Protein AF-A0A1M5DYN6-F1 (afdb_monomer)

Radius of gyration: 28.78 Å; Cα contacts (8 Å, |Δi|>4): 41; chains: 1; bounding box: 66×49×61 Å

Solvent-accessible surface area (backbone atoms only — not comparable to full-atom values): 9450 Å² total; per-residue (Å²): 138,69,82,70,62,57,66,72,66,67,76,77,83,81,86,77,92,77,93,77,84,86,87,76,86,83,79,78,94,81,87,78,91,83,86,75,87,83,88,78,93,69,93,69,95,67,90,67,75,80,78,67,73,56,80,63,78,86,77,88,87,79,82,80,72,94,79,62,78,91,58,57,85,82,63,86,74,94,77,86,60,85,91,63,74,81,79,93,78,89,84,87,86,84,57,57,31,72,90,54,70,40,38,75,52,80,90,71,86,85,81,85,83,69,54,51,88,89,64,54,68,131

pLDDT: mean 76.12, std 21.04, range [38.09, 97.88]

Mean predicted aligned error: 18.13 Å

Foldseek 3Di:
DDPVVVVVPPPPPPDDDDDDDDPDDDDDDDDDDDDDDDDDPDDDPDPPPPPPLQADDDDDDDDPDDDFDPCLVVDDDLDDCPPADDDDDHDDDFDFDNVPSRHTDPPDRDGDWAAGPVGDGD

Secondary structure (DSSP, 8-state):
--THHHHHHHSS--------------------------------------------PPPP-----S---S-GGG---S---TT--S---------EETTTTTEE-TT---------TTS---

Sequence (122 aa):
MQRKDFLRKGLFAALGAGTITPLISACNKEDISANSSTTPNNSNTATGTPTSSDSCTISPMETAGPFPTKTPSSLVTNDIRSDRPGVPLTIRITINNSKNSCAALAGAIVDIWHCDKDGYYS

Structure (mmCIF, N/CA/C/O backbone):
data_AF-A0A1M5DYN6-F1
#
_entry.id   AF-A0A1M5DYN6-F1
#
loop_
_atom_site.group_PDB
_atom_site.id
_atom_site.type_symbol
_atom_site.label_atom_id
_atom_site.label_alt_id
_atom_site.label_comp_id
_atom_site.label_asym_id
_atom_site.label_entity_id
_atom_site.label_seq_id
_atom_site.pdbx_PDB_ins_code
_atom_site.Cartn_x
_atom_site.Cartn_y
_atom_site.Cartn_z
_atom_site.occupancy
_atom_site.B_iso_or_equiv
_atom_site.auth_seq_id
_atom_site.auth_comp_id
_atom_site.auth_asym_id
_atom_site.auth_atom_id
_atom_site.pdbx_PDB_model_num
ATOM 1 N N . MET A 1 1 ? 23.049 24.490 -6.352 1.00 51.69 1 MET A N 1
ATOM 2 C CA . MET A 1 1 ? 24.302 23.826 -5.924 1.00 51.69 1 MET A CA 1
ATOM 3 C C . MET A 1 1 ? 24.251 22.379 -6.385 1.00 51.69 1 MET A C 1
ATOM 5 O O . MET A 1 1 ? 23.255 21.714 -6.122 1.00 51.69 1 MET A O 1
ATOM 9 N N . GLN A 1 2 ? 25.231 21.923 -7.168 1.00 54.22 2 GLN A N 1
ATOM 10 C CA . GLN A 1 2 ? 25.174 20.609 -7.811 1.00 54.22 2 GLN A CA 1
ATOM 11 C C . GLN A 1 2 ? 25.725 19.518 -6.882 1.00 54.22 2 GLN A C 1
ATOM 13 O O . GLN A 1 2 ? 26.831 19.630 -6.364 1.00 54.22 2 GLN A O 1
ATOM 18 N N . ARG A 1 3 ? 24.957 18.432 -6.705 1.00 63.94 3 ARG A N 1
ATOM 19 C CA . ARG A 1 3 ? 25.256 17.269 -5.833 1.00 63.94 3 ARG A CA 1
ATOM 20 C C . ARG A 1 3 ? 26.625 16.606 -6.080 1.00 63.94 3 ARG A C 1
ATOM 22 O O . ARG A 1 3 ? 27.078 15.809 -5.268 1.00 63.94 3 ARG A O 1
ATOM 29 N N . LYS A 1 4 ? 27.280 16.929 -7.196 1.00 60.50 4 LYS A N 1
ATOM 30 C CA . LYS A 1 4 ? 28.528 16.312 -7.657 1.00 60.50 4 LYS A CA 1
ATOM 31 C C . LYS A 1 4 ? 29.774 16.854 -6.943 1.00 60.50 4 LYS A C 1
ATOM 33 O O . LYS A 1 4 ? 30.778 16.149 -6.878 1.00 60.50 4 LYS A O 1
ATOM 38 N N . ASP A 1 5 ? 29.698 18.045 -6.348 1.00 56.09 5 ASP A N 1
ATOM 39 C CA . ASP A 1 5 ? 30.856 18.670 -5.689 1.00 56.09 5 ASP A CA 1
ATOM 40 C C . ASP A 1 5 ? 31.065 18.204 -4.241 1.00 56.09 5 ASP A C 1
ATOM 42 O O . ASP A 1 5 ? 32.175 18.288 -3.717 1.00 56.09 5 ASP A O 1
ATOM 46 N N . PHE A 1 6 ? 30.023 17.661 -3.603 1.00 61.09 6 PHE A N 1
ATOM 47 C CA . PHE A 1 6 ? 30.083 17.160 -2.226 1.00 61.09 6 PHE A CA 1
ATOM 48 C C . PHE A 1 6 ? 30.854 15.834 -2.129 1.00 61.09 6 PHE A C 1
ATOM 50 O O . PHE A 1 6 ? 31.714 15.667 -1.267 1.00 61.09 6 PHE A O 1
ATOM 57 N N . LEU A 1 7 ? 30.627 14.919 -3.077 1.00 62.56 7 LEU A N 1
ATOM 58 C CA . LEU A 1 7 ? 31.275 13.601 -3.086 1.00 62.56 7 LEU A CA 1
ATOM 59 C C . LEU A 1 7 ? 32.772 13.670 -3.423 1.00 62.56 7 LEU A C 1
ATOM 61 O O . LEU A 1 7 ? 33.546 12.846 -2.947 1.00 62.56 7 LEU A O 1
ATOM 65 N N . ARG A 1 8 ? 33.206 14.675 -4.195 1.00 57.34 8 ARG A N 1
ATOM 66 C CA . ARG A 1 8 ? 34.627 14.855 -4.540 1.00 57.34 8 ARG A CA 1
ATOM 67 C C . ARG A 1 8 ? 35.473 15.383 -3.383 1.00 57.34 8 ARG A C 1
ATOM 69 O O . ARG A 1 8 ? 36.669 15.120 -3.352 1.00 57.34 8 ARG A O 1
ATOM 76 N N . LYS A 1 9 ? 34.871 16.120 -2.447 1.00 56.38 9 LYS A N 1
ATOM 77 C CA . LYS A 1 9 ? 35.594 16.759 -1.336 1.00 56.38 9 LYS A CA 1
ATOM 78 C C . LYS A 1 9 ? 35.561 15.952 -0.033 1.00 56.38 9 LYS A C 1
ATOM 80 O O . LYS A 1 9 ? 36.371 16.223 0.842 1.00 56.38 9 LYS A O 1
ATOM 85 N N . GLY A 1 10 ? 34.674 14.959 0.091 1.00 55.16 10 GLY A N 1
ATOM 86 C CA . GLY A 1 10 ? 34.533 14.154 1.311 1.00 55.16 10 GLY A CA 1
ATOM 87 C C . GLY A 1 10 ? 35.514 12.984 1.462 1.00 55.16 10 GLY A C 1
ATOM 88 O O . GLY A 1 10 ? 35.704 12.509 2.574 1.00 55.16 10 GLY A O 1
ATOM 89 N N . LEU A 1 11 ? 36.150 12.514 0.379 1.00 56.47 11 LEU A N 1
ATOM 90 C CA . LEU A 1 11 ? 36.891 11.240 0.394 1.00 56.47 11 LEU A CA 1
ATOM 91 C C . LEU A 1 11 ? 38.418 11.368 0.591 1.00 56.47 11 LEU A C 1
ATOM 93 O O . LEU A 1 11 ? 39.090 10.359 0.755 1.00 56.47 11 LEU A O 1
ATOM 97 N N . PHE A 1 12 ? 38.985 12.580 0.623 1.00 55.31 12 PHE A N 1
ATOM 98 C CA . PHE A 1 12 ? 40.448 12.778 0.677 1.00 55.31 12 PHE A CA 1
ATOM 99 C C . PHE A 1 12 ? 40.990 13.322 2.013 1.00 55.31 12 PHE A C 1
ATOM 101 O O . PHE A 1 12 ? 42.140 13.744 2.079 1.00 55.31 12 PHE A O 1
ATOM 108 N N . ALA A 1 13 ? 40.205 13.291 3.093 1.00 54.62 13 ALA A N 1
ATOM 109 C CA . ALA A 1 13 ? 40.592 13.834 4.403 1.00 54.62 13 ALA A CA 1
ATOM 110 C C . ALA A 1 13 ? 40.924 12.756 5.459 1.00 54.62 13 ALA A C 1
ATOM 112 O O . ALA A 1 13 ? 40.554 12.899 6.620 1.00 54.62 13 ALA A O 1
ATOM 113 N N . ALA A 1 14 ? 41.604 11.668 5.081 1.00 54.66 14 ALA A N 1
ATOM 114 C CA . ALA A 1 14 ? 42.029 10.631 6.030 1.00 54.66 14 ALA A CA 1
ATOM 115 C C . ALA A 1 14 ? 43.403 10.034 5.675 1.00 54.66 14 ALA A C 1
ATOM 117 O O . ALA A 1 14 ? 43.546 8.835 5.463 1.00 54.66 14 ALA A O 1
ATOM 118 N N . LEU A 1 15 ? 44.431 10.884 5.609 1.00 57.91 15 LEU A N 1
ATOM 119 C CA . LEU A 1 15 ? 45.834 10.471 5.704 1.00 57.91 15 LEU A CA 1
ATOM 120 C C . LEU A 1 15 ? 46.533 11.388 6.714 1.00 57.91 15 LEU A C 1
ATOM 122 O O . LEU A 1 15 ? 47.144 12.390 6.359 1.00 57.91 15 LEU A O 1
ATOM 126 N N . GLY A 1 16 ? 46.383 11.051 7.994 1.00 50.50 16 GLY A N 1
ATOM 127 C CA . GLY A 1 16 ? 47.088 11.660 9.118 1.00 50.50 16 GLY A CA 1
ATOM 128 C C . GLY A 1 16 ? 47.381 10.576 10.151 1.00 50.50 16 GLY A C 1
ATOM 129 O O . GLY A 1 16 ? 46.465 9.917 10.631 1.00 50.50 16 GLY A O 1
ATOM 130 N N . ALA A 1 17 ? 48.666 10.340 10.405 1.00 51.66 17 ALA A N 1
ATOM 131 C CA . ALA A 1 17 ? 49.196 9.260 11.227 1.00 51.66 17 ALA A CA 1
ATOM 132 C C . ALA A 1 17 ? 48.736 9.324 12.697 1.00 51.66 17 ALA A C 1
ATOM 134 O O . ALA A 1 17 ? 48.757 10.384 13.316 1.00 51.66 17 ALA A O 1
ATOM 135 N N . GLY A 1 18 ? 48.403 8.165 13.267 1.00 49.94 18 GLY A N 1
ATOM 136 C CA . GLY A 1 18 ? 48.133 7.992 14.694 1.00 49.94 18 GLY A CA 1
ATOM 137 C C . GLY A 1 18 ? 47.811 6.534 15.012 1.00 49.94 18 GLY A C 1
ATOM 138 O O . GLY A 1 18 ? 46.708 6.063 14.763 1.00 49.94 18 GLY A O 1
ATOM 139 N N . THR A 1 19 ? 48.797 5.797 15.512 1.00 55.50 19 THR A N 1
ATOM 140 C CA . THR A 1 19 ? 48.689 4.393 15.926 1.00 55.50 19 THR A CA 1
ATOM 141 C C . THR A 1 19 ? 47.760 4.247 17.132 1.00 55.50 19 THR A C 1
ATOM 143 O O . THR A 1 19 ? 48.075 4.765 18.202 1.00 55.50 19 THR A O 1
ATOM 146 N N . ILE A 1 20 ? 46.661 3.501 16.996 1.00 56.00 20 ILE A N 1
ATOM 147 C CA . ILE A 1 20 ? 45.843 3.057 18.134 1.00 56.00 20 ILE A CA 1
ATOM 148 C C . ILE A 1 20 ? 45.751 1.528 18.082 1.00 56.00 20 ILE A C 1
ATOM 150 O O . ILE A 1 20 ? 45.078 0.949 17.234 1.00 56.00 20 ILE A O 1
ATOM 154 N N . THR A 1 21 ? 46.483 0.877 18.982 1.00 53.50 21 THR A N 1
ATOM 155 C CA . THR A 1 21 ? 46.387 -0.552 19.313 1.00 53.50 21 THR A CA 1
ATOM 156 C C . THR A 1 21 ? 45.014 -0.899 19.889 1.00 53.50 21 THR A C 1
ATOM 158 O O . THR A 1 21 ? 44.623 -0.266 20.872 1.00 53.50 21 THR A O 1
ATOM 161 N N . PRO A 1 22 ? 44.336 -1.966 19.432 1.00 54.28 22 PRO A N 1
ATOM 162 C CA . PRO A 1 22 ? 43.307 -2.610 20.229 1.00 54.28 22 PRO A CA 1
ATOM 163 C C . PRO A 1 22 ? 43.894 -3.852 20.917 1.00 54.28 22 PRO A C 1
ATOM 165 O O . PRO A 1 22 ? 44.001 -4.922 20.326 1.00 54.28 22 PRO A O 1
ATOM 168 N N . LEU A 1 23 ? 44.272 -3.707 22.188 1.00 62.28 23 LEU A N 1
ATOM 169 C CA . LEU A 1 23 ? 44.353 -4.822 23.134 1.00 62.28 23 LEU A CA 1
ATOM 170 C C . LEU A 1 23 ? 43.061 -4.799 23.946 1.00 62.28 23 LEU A C 1
ATOM 172 O O . LEU A 1 23 ? 42.966 -4.071 24.930 1.00 62.28 23 LEU A O 1
ATOM 176 N N . ILE A 1 24 ? 42.057 -5.569 23.525 1.00 61.25 24 ILE A N 1
ATOM 177 C CA . ILE A 1 24 ? 40.924 -5.897 24.393 1.00 61.25 24 ILE A CA 1
ATOM 178 C C . ILE A 1 24 ? 40.637 -7.388 24.244 1.00 61.25 24 ILE A C 1
ATOM 180 O O . ILE A 1 24 ? 40.081 -7.860 23.256 1.00 61.25 24 ILE A O 1
ATOM 184 N N . SER A 1 25 ? 41.105 -8.115 25.253 1.00 56.56 25 SER A N 1
ATOM 185 C CA . SER A 1 25 ? 40.799 -9.505 25.551 1.00 56.56 25 SER A CA 1
ATOM 186 C C . SER A 1 25 ? 39.328 -9.615 25.956 1.00 56.56 25 SER A C 1
ATOM 188 O O . SER A 1 25 ? 38.934 -9.053 26.977 1.00 56.56 25 SER A O 1
ATOM 190 N N . ALA A 1 26 ? 38.514 -10.328 25.179 1.00 51.75 26 ALA A N 1
ATOM 191 C CA . ALA A 1 26 ? 37.150 -10.670 25.570 1.00 51.75 26 ALA A CA 1
ATOM 192 C C . ALA A 1 26 ? 37.174 -11.957 26.410 1.00 51.75 26 ALA A C 1
ATOM 194 O O . ALA A 1 26 ? 37.347 -13.056 25.883 1.00 51.75 26 ALA A O 1
ATOM 195 N N . CYS A 1 27 ? 37.031 -11.804 27.727 1.00 51.16 27 CYS A N 1
ATOM 196 C CA . CYS A 1 27 ? 36.794 -12.907 28.650 1.00 51.16 27 CYS A CA 1
ATOM 197 C C . CYS A 1 27 ? 35.361 -13.441 28.512 1.00 51.16 27 CYS A C 1
ATOM 199 O O . CYS A 1 27 ? 34.400 -12.681 28.562 1.00 51.16 27 CYS A O 1
ATOM 201 N N . ASN A 1 28 ? 35.299 -14.762 28.347 1.00 49.06 28 ASN A N 1
ATOM 202 C CA . ASN A 1 28 ? 34.400 -15.764 28.926 1.00 49.06 28 ASN A CA 1
ATOM 203 C C . ASN A 1 28 ? 32.909 -15.451 29.128 1.00 49.06 28 ASN A C 1
ATOM 205 O O . ASN A 1 28 ? 32.492 -14.538 29.830 1.00 49.06 28 ASN A O 1
ATOM 209 N N . LYS A 1 29 ? 32.114 -16.365 28.566 1.00 47.72 29 LYS A N 1
ATOM 210 C CA . LYS A 1 29 ? 30.691 -16.561 28.807 1.00 47.72 29 LYS A CA 1
ATOM 211 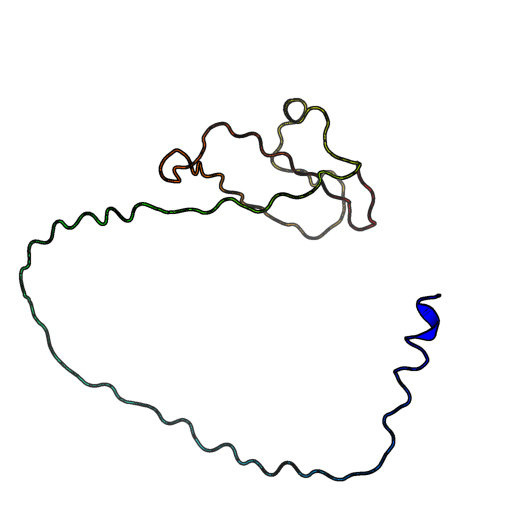C C . LYS A 1 29 ? 30.492 -17.224 30.168 1.00 47.72 29 LYS A C 1
ATOM 213 O O . LYS A 1 29 ? 30.713 -18.425 30.287 1.00 47.72 29 LYS A O 1
ATOM 218 N N . GLU A 1 30 ? 29.967 -16.478 31.124 1.00 47.97 30 GLU A N 1
ATOM 219 C CA . GLU A 1 30 ? 29.285 -17.016 32.297 1.00 47.97 30 GLU A CA 1
ATOM 220 C C . GLU A 1 30 ? 27.977 -16.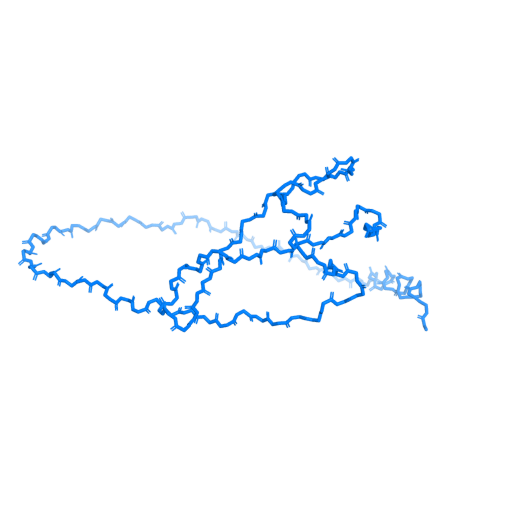248 32.465 1.00 47.97 30 GLU A C 1
ATOM 222 O O . GLU A 1 30 ? 27.957 -15.033 32.324 1.00 47.97 30 GLU A O 1
ATOM 227 N N . ASP A 1 31 ? 26.886 -17.003 32.588 1.00 40.03 31 ASP A N 1
ATOM 228 C CA . ASP A 1 31 ? 25.735 -16.759 33.463 1.00 40.03 31 ASP A CA 1
ATOM 229 C C . ASP A 1 31 ? 24.601 -17.704 33.024 1.00 40.03 31 ASP A C 1
ATOM 231 O O . ASP A 1 31 ? 24.379 -17.899 31.829 1.00 40.03 31 ASP A O 1
ATOM 235 N N . ILE A 1 32 ? 23.800 -18.352 33.864 1.00 46.56 32 ILE A N 1
ATOM 236 C CA . ILE A 1 32 ? 23.748 -18.597 35.308 1.00 46.56 32 ILE A CA 1
ATOM 237 C C . ILE A 1 32 ? 22.786 -19.798 35.407 1.00 46.56 32 ILE A C 1
ATOM 239 O O . ILE A 1 32 ? 21.762 -19.845 34.720 1.00 46.56 32 ILE A O 1
ATOM 243 N N . SER A 1 33 ? 23.107 -20.788 36.240 1.00 48.25 33 SER A N 1
ATOM 244 C CA . SER A 1 33 ? 22.164 -21.847 36.610 1.00 48.25 33 SER A CA 1
ATOM 245 C C . SER A 1 33 ? 21.092 -21.253 37.522 1.00 48.25 33 SER A C 1
ATOM 247 O O . SER A 1 33 ? 21.370 -20.928 38.675 1.00 48.25 33 SER A O 1
ATOM 249 N N . ALA A 1 34 ? 19.870 -21.108 37.016 1.00 43.38 34 ALA A N 1
ATOM 250 C CA . ALA A 1 34 ? 18.702 -20.837 37.842 1.00 43.38 34 ALA A CA 1
ATOM 251 C C . ALA A 1 34 ? 18.006 -22.165 38.168 1.00 43.38 34 ALA A C 1
ATOM 253 O O . ALA A 1 34 ? 17.072 -22.587 37.489 1.00 43.38 34 ALA A O 1
ATOM 254 N N . ASN A 1 35 ? 18.470 -22.824 39.230 1.00 52.72 35 ASN A N 1
ATOM 255 C CA . ASN A 1 35 ? 17.618 -23.716 40.004 1.00 52.72 35 ASN A CA 1
ATOM 256 C C . ASN A 1 35 ? 16.856 -22.862 41.020 1.00 52.72 35 ASN A C 1
ATOM 258 O O . ASN A 1 35 ? 17.455 -22.363 41.970 1.00 52.72 35 ASN A O 1
ATOM 262 N N . SER A 1 36 ? 15.546 -22.715 40.840 1.00 42.50 36 SER A N 1
ATOM 263 C CA . SER A 1 36 ? 14.658 -22.462 41.969 1.00 42.50 36 SER A CA 1
ATOM 264 C C . SER A 1 36 ? 13.265 -23.003 41.679 1.00 42.50 36 SER A C 1
ATOM 266 O O . SER A 1 36 ? 12.498 -22.477 40.875 1.00 42.50 36 SER A O 1
ATOM 268 N N . SER A 1 37 ? 13.011 -24.123 42.345 1.00 49.00 37 SER A N 1
ATOM 269 C CA . SER A 1 37 ? 11.736 -24.599 42.865 1.00 49.00 37 SER A CA 1
ATOM 270 C C . SER A 1 37 ? 10.643 -23.537 43.001 1.00 49.00 37 SER A C 1
ATOM 272 O O . SER A 1 37 ? 10.881 -22.454 43.532 1.00 49.00 37 SER A O 1
ATOM 274 N N . THR A 1 38 ? 9.402 -23.926 42.712 1.00 38.09 38 THR A N 1
ATOM 275 C CA . THR A 1 38 ? 8.343 -24.174 43.717 1.00 38.09 38 THR A CA 1
ATOM 276 C C . THR A 1 38 ? 6.994 -24.016 43.026 1.00 38.09 38 THR A C 1
ATOM 278 O O . THR A 1 38 ? 6.677 -22.966 42.482 1.00 38.09 38 THR A O 1
ATOM 281 N N . THR A 1 39 ? 6.190 -25.071 43.062 1.00 47.88 39 THR A N 1
ATOM 282 C CA . THR A 1 39 ? 4.749 -25.053 42.801 1.00 47.88 39 THR A CA 1
ATOM 283 C C . THR A 1 39 ? 4.008 -24.250 43.871 1.00 47.88 39 THR A C 1
ATOM 285 O O . THR A 1 39 ? 4.075 -24.634 45.041 1.00 47.88 39 THR A O 1
ATOM 288 N N . PRO A 1 40 ? 3.171 -23.268 43.500 1.00 46.84 40 PRO A N 1
ATOM 289 C CA . PRO A 1 40 ? 2.007 -22.909 44.282 1.00 46.84 40 PRO A CA 1
ATOM 290 C C . PRO A 1 40 ? 0.766 -23.276 43.464 1.00 46.84 40 PRO A C 1
ATOM 292 O O . PRO A 1 40 ? 0.354 -22.548 42.563 1.00 46.84 40 PRO A O 1
ATOM 295 N N . ASN A 1 41 ? 0.158 -24.423 43.775 1.00 53.75 41 ASN A N 1
ATO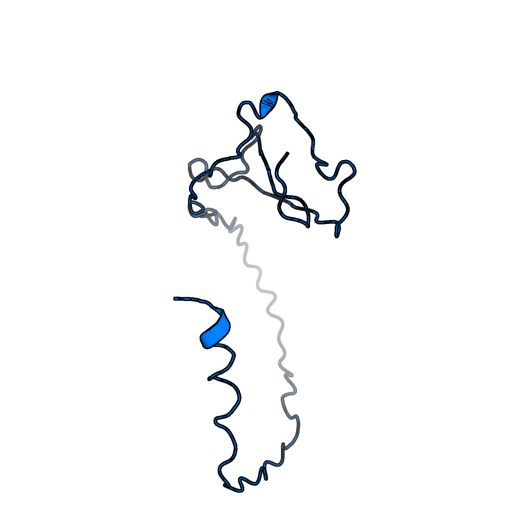M 296 C CA . ASN A 1 41 ? -1.230 -24.658 43.396 1.00 53.75 41 ASN A CA 1
ATOM 297 C C . ASN A 1 41 ? -2.096 -23.803 44.326 1.00 53.75 41 ASN A C 1
ATOM 299 O O . ASN A 1 41 ? -2.500 -24.260 45.393 1.00 53.75 41 ASN A O 1
ATOM 303 N N . ASN A 1 42 ? -2.300 -22.541 43.956 1.00 54.62 42 ASN A N 1
ATOM 304 C CA . ASN A 1 42 ? -3.258 -21.673 44.618 1.00 54.62 42 ASN A CA 1
ATOM 305 C C . ASN A 1 42 ? -4.440 -21.482 43.671 1.00 5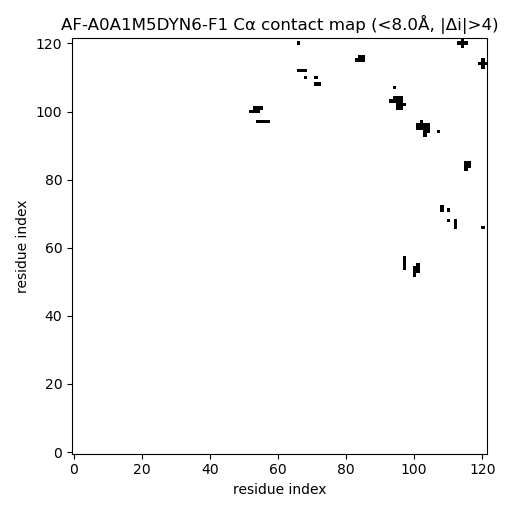4.62 42 ASN A C 1
ATOM 307 O O . ASN A 1 42 ? -4.367 -20.720 42.706 1.00 54.62 42 ASN A O 1
ATOM 311 N N . SER A 1 43 ? -5.519 -22.211 43.952 1.00 61.38 43 SER A N 1
ATOM 312 C CA . SER A 1 43 ? -6.840 -21.968 43.387 1.00 61.38 43 SER A CA 1
ATOM 313 C C . SER A 1 43 ? -7.248 -20.533 43.691 1.00 61.38 43 SER A C 1
ATOM 315 O O . SER A 1 43 ? -7.682 -20.225 44.798 1.00 61.38 43 SER A O 1
ATOM 317 N N . ASN A 1 44 ? -7.118 -19.663 42.696 1.00 49.78 44 ASN A N 1
ATOM 318 C CA . ASN A 1 44 ? -7.740 -18.355 42.698 1.00 49.78 44 ASN A CA 1
ATOM 319 C C . ASN A 1 44 ? -8.617 -18.270 41.453 1.00 49.78 44 ASN A C 1
ATOM 321 O O . ASN A 1 44 ? -8.138 -18.143 40.327 1.00 49.78 44 ASN A O 1
ATOM 325 N N . THR A 1 45 ? -9.920 -18.386 41.679 1.00 53.56 45 THR A N 1
ATOM 326 C CA . THR A 1 45 ? -10.970 -18.098 40.711 1.00 53.56 45 THR A CA 1
ATOM 327 C C . THR A 1 45 ? -10.886 -16.618 40.352 1.00 53.56 45 THR A C 1
ATOM 329 O O . THR A 1 45 ? -11.501 -15.770 40.990 1.00 53.56 45 THR A O 1
ATOM 332 N N . ALA A 1 46 ? -10.081 -16.299 39.346 1.00 48.88 46 ALA A N 1
ATOM 333 C CA . ALA A 1 46 ? -10.049 -14.996 38.714 1.00 48.88 46 ALA A CA 1
ATOM 334 C C . ALA A 1 46 ? -10.614 -15.156 37.305 1.00 48.88 46 ALA A C 1
ATOM 336 O O . ALA A 1 46 ? -9.878 -15.269 36.328 1.00 48.88 46 ALA A O 1
ATOM 337 N N . THR A 1 47 ? -11.943 -15.114 37.188 1.00 50.69 47 THR A N 1
ATOM 338 C CA . THR A 1 47 ? -12.592 -14.676 35.945 1.00 50.69 47 THR A CA 1
ATOM 339 C C . THR A 1 47 ? -12.370 -13.168 35.821 1.00 50.69 47 THR A C 1
ATOM 341 O O . THR A 1 47 ? -13.291 -12.363 35.901 1.00 50.69 47 THR A O 1
ATOM 344 N N . GLY A 1 48 ? -11.105 -12.769 35.714 1.00 46.28 48 GLY A N 1
ATOM 345 C CA . GLY A 1 48 ? -10.732 -11.473 35.194 1.00 46.28 48 GLY A CA 1
ATOM 346 C C . GLY A 1 48 ? -10.743 -11.629 33.691 1.00 46.28 48 GLY A C 1
ATOM 347 O O . GLY A 1 48 ? -9.731 -12.008 33.112 1.00 46.28 48 GLY A O 1
ATOM 348 N N . THR A 1 49 ? -11.889 -11.387 33.056 1.00 53.41 49 THR A N 1
ATOM 349 C CA . THR A 1 49 ? -11.872 -11.020 31.642 1.00 53.41 49 THR A CA 1
ATOM 350 C C . THR A 1 49 ? -10.932 -9.823 31.561 1.00 53.41 49 THR A C 1
ATOM 352 O O . THR A 1 49 ? -11.237 -8.804 32.190 1.00 53.41 49 THR A O 1
ATOM 355 N N . PRO A 1 50 ? -9.784 -9.901 30.868 1.00 48.25 50 PRO A N 1
ATOM 356 C CA . PRO A 1 50 ? -9.025 -8.705 30.606 1.00 48.25 50 PRO A CA 1
ATOM 357 C C . PRO A 1 50 ? -9.876 -7.933 29.606 1.00 48.25 50 PRO A C 1
ATOM 359 O O . PRO A 1 50 ? -9.764 -8.112 28.398 1.00 48.25 50 PRO A O 1
ATOM 362 N N . THR A 1 51 ? -10.763 -7.069 30.092 1.00 50.78 51 THR A N 1
ATOM 363 C CA . THR A 1 51 ? -11.190 -5.913 29.313 1.00 50.78 51 THR A CA 1
ATOM 364 C C . THR A 1 51 ? -10.003 -4.962 29.288 1.00 50.78 51 THR A C 1
ATOM 366 O O . THR A 1 51 ? -10.038 -3.878 29.866 1.00 50.78 51 THR A O 1
ATOM 369 N N . SER A 1 52 ? -8.915 -5.397 28.650 1.00 54.97 52 SER A N 1
ATOM 370 C CA . SER A 1 52 ? -8.026 -4.466 27.992 1.00 54.97 52 SER A CA 1
ATOM 371 C C . SER A 1 52 ? -8.928 -3.786 26.981 1.00 54.97 52 SER A C 1
ATOM 373 O O . SER A 1 52 ? -9.325 -4.386 25.987 1.00 54.97 52 SER A O 1
ATOM 375 N N . SER A 1 53 ? -9.383 -2.579 27.301 1.00 60.25 53 SER A N 1
ATOM 376 C CA . SER A 1 53 ? -9.912 -1.696 26.278 1.00 60.25 53 SER A CA 1
ATOM 377 C C . SER A 1 53 ? -8.777 -1.542 25.276 1.00 60.25 53 SER A C 1
ATOM 379 O O . SER A 1 53 ? -7.805 -0.839 25.571 1.00 60.25 53 SER A O 1
ATOM 381 N N . ASP A 1 54 ? -8.845 -2.276 24.165 1.00 65.06 54 ASP A N 1
ATOM 382 C CA . ASP A 1 54 ? -7.875 -2.156 23.089 1.00 65.06 54 ASP A CA 1
ATOM 383 C C . ASP A 1 54 ? -7.883 -0.689 22.674 1.00 65.06 54 ASP A C 1
ATOM 385 O O . ASP A 1 54 ? -8.862 -0.167 22.138 1.00 65.06 54 ASP A O 1
ATOM 389 N N . SER A 1 55 ? -6.814 0.010 23.040 1.00 79.25 55 SER A N 1
ATOM 390 C CA . SER A 1 55 ? -6.632 1.411 22.713 1.00 79.25 55 SER A CA 1
ATOM 391 C C . SER A 1 55 ? -5.718 1.471 21.499 1.00 79.25 55 SER A C 1
ATOM 393 O O . SER A 1 55 ? -4.625 0.910 21.481 1.00 79.25 55 SER A O 1
ATOM 395 N N . CYS A 1 56 ? -6.204 2.105 20.442 1.00 89.94 56 CYS A N 1
ATOM 396 C CA . CYS A 1 56 ? -5.491 2.333 19.198 1.00 89.94 56 CYS A CA 1
ATOM 397 C C . CYS A 1 56 ? -5.382 3.835 18.982 1.00 89.94 56 CYS A C 1
ATOM 399 O O . CYS A 1 56 ? -6.270 4.611 19.344 1.00 89.94 56 CYS A O 1
ATOM 401 N N . THR A 1 57 ? -4.274 4.249 18.389 1.00 92.88 57 THR A N 1
ATOM 402 C CA . THR A 1 57 ? -4.027 5.640 18.029 1.00 92.88 57 THR A CA 1
ATOM 403 C C . THR A 1 57 ? -4.365 5.872 16.563 1.00 92.88 57 THR A C 1
ATOM 405 O O . THR A 1 57 ? -4.437 4.944 15.757 1.00 92.88 57 THR A O 1
ATOM 408 N N . ILE A 1 58 ? -4.610 7.133 16.215 1.00 95.31 58 ILE A N 1
ATOM 409 C CA . ILE A 1 58 ? -4.853 7.526 14.828 1.00 95.31 58 ILE A CA 1
ATOM 410 C C . ILE A 1 58 ? -3.537 7.428 14.053 1.00 95.31 58 ILE A C 1
ATOM 412 O O . ILE A 1 58 ? -2.528 7.994 14.474 1.00 95.31 58 ILE A O 1
ATOM 416 N N . SER A 1 59 ? -3.550 6.714 12.926 1.00 95.62 59 SER A N 1
ATOM 417 C CA . SER A 1 59 ? -2.416 6.670 12.002 1.00 95.62 59 SER A CA 1
ATOM 418 C C . SER A 1 59 ? -2.122 8.068 11.441 1.00 95.62 59 SER A C 1
ATOM 420 O O . SER A 1 59 ? -3.059 8.840 11.221 1.00 95.62 59 SER A O 1
ATOM 422 N N . PRO A 1 60 ? -0.847 8.412 11.195 1.00 96.56 60 PRO A N 1
ATOM 423 C CA . PRO A 1 60 ? -0.502 9.690 10.583 1.00 96.56 60 PRO A CA 1
ATOM 424 C C . PRO A 1 60 ? -1.157 9.831 9.205 1.00 96.56 60 PRO A C 1
ATOM 426 O O . PRO A 1 60 ? -1.448 8.843 8.529 1.00 96.56 60 PRO A O 1
ATOM 429 N N . MET A 1 61 ? -1.385 11.077 8.796 1.00 96.44 61 MET A N 1
ATOM 430 C CA . MET A 1 61 ? -1.920 11.409 7.479 1.00 96.44 61 MET A CA 1
ATOM 431 C C . MET A 1 61 ? -0.813 11.964 6.590 1.00 96.44 61 MET A C 1
ATOM 433 O O . MET A 1 61 ? 0.046 12.704 7.059 1.00 96.44 61 MET A O 1
ATOM 437 N N . GLU A 1 62 ? -0.894 11.654 5.302 1.00 94.94 62 GLU A N 1
ATOM 438 C CA . GLU A 1 62 ? 0.028 12.129 4.271 1.00 94.94 62 GLU A CA 1
ATOM 439 C C . GLU A 1 62 ? -0.740 12.840 3.152 1.00 94.94 62 GLU A C 1
ATOM 441 O O . GLU A 1 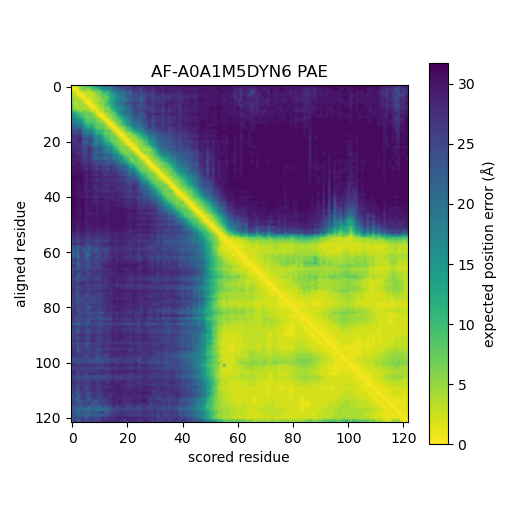62 ? -1.950 12.658 2.977 1.00 94.94 62 GLU A O 1
ATOM 446 N N . THR A 1 63 ? -0.039 13.655 2.364 1.00 94.75 63 THR A N 1
ATOM 447 C CA . THR A 1 63 ? -0.619 14.258 1.156 1.00 94.75 63 THR A CA 1
ATOM 448 C C . THR A 1 63 ? -0.716 13.222 0.034 1.00 94.75 63 THR A C 1
ATOM 450 O O . THR A 1 63 ? 0.268 12.550 -0.254 1.00 94.75 63 THR A O 1
ATOM 453 N N . ALA A 1 64 ? -1.854 13.145 -0.663 1.00 89.88 64 ALA A N 1
ATOM 454 C CA . ALA A 1 64 ? -2.098 12.135 -1.706 1.00 89.88 64 ALA A CA 1
ATOM 455 C C . ALA A 1 64 ? -1.128 12.187 -2.910 1.00 89.88 64 ALA A C 1
ATOM 457 O O . ALA A 1 64 ? -0.953 11.196 -3.615 1.00 89.88 64 ALA A O 1
ATOM 458 N N . GLY A 1 65 ? -0.502 13.336 -3.169 1.00 92.31 65 GLY A N 1
ATOM 459 C CA . GLY A 1 65 ? 0.370 13.519 -4.328 1.00 92.31 65 GLY A CA 1
ATOM 460 C C . GLY A 1 65 ? -0.386 13.599 -5.668 1.00 92.31 65 GLY A C 1
ATOM 461 O O . GLY A 1 65 ? -1.614 13.712 -5.696 1.00 92.31 65 GLY A O 1
ATOM 462 N N . PRO A 1 66 ? 0.342 13.613 -6.799 1.00 93.94 66 PRO A N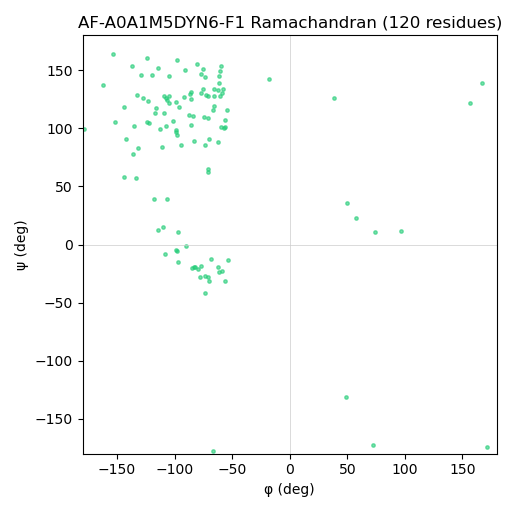 1
ATOM 463 C CA . PRO A 1 66 ? -0.233 13.925 -8.111 1.00 93.94 66 PRO A CA 1
ATOM 464 C C . PRO A 1 66 ? -0.931 12.750 -8.819 1.00 93.94 66 PRO A C 1
ATOM 466 O O . PRO A 1 66 ? -1.756 13.002 -9.697 1.00 93.94 66 PRO A O 1
ATOM 469 N N . PHE A 1 67 ? -0.649 11.495 -8.441 1.00 93.75 67 PHE A N 1
ATOM 470 C CA . PHE A 1 67 ? -1.096 10.293 -9.170 1.00 93.75 67 PHE A CA 1
ATOM 471 C C . PHE A 1 67 ? -2.033 9.331 -8.398 1.00 93.75 67 PHE A C 1
ATOM 473 O O . PHE A 1 67 ? -1.868 8.122 -8.533 1.00 93.75 67 PHE A O 1
ATOM 480 N N . PRO A 1 68 ? -3.007 9.793 -7.586 1.00 90.81 68 PRO A N 1
ATOM 481 C CA . PRO A 1 68 ? -3.967 8.883 -6.966 1.00 90.81 68 PRO A CA 1
ATOM 482 C C . PRO A 1 68 ? -5.017 8.401 -7.978 1.00 90.81 68 PRO A C 1
ATOM 484 O O . PRO A 1 68 ? -5.425 9.162 -8.870 1.00 90.81 68 PRO A O 1
ATOM 487 N N . THR A 1 69 ? -5.545 7.193 -7.773 1.00 89.75 69 THR A N 1
ATOM 488 C CA . THR A 1 69 ? -6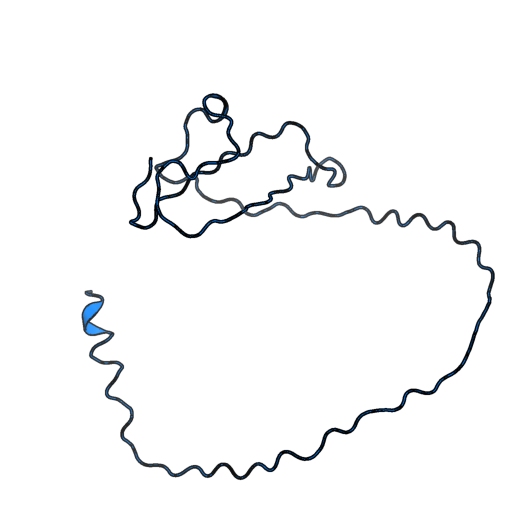.738 6.712 -8.481 1.00 89.75 69 THR A CA 1
ATOM 489 C C . THR A 1 69 ? -7.918 7.639 -8.174 1.00 89.75 69 THR A C 1
ATOM 491 O O . THR A 1 69 ? -8.231 7.921 -7.019 1.00 89.75 69 THR A O 1
ATOM 494 N N . LYS A 1 70 ? -8.601 8.150 -9.206 1.00 90.31 70 LYS A N 1
ATOM 495 C CA . LYS A 1 70 ? -9.730 9.086 -9.014 1.00 90.31 70 LYS A CA 1
ATOM 496 C C . LYS A 1 70 ? -11.024 8.387 -8.598 1.00 90.31 70 LYS A C 1
ATOM 498 O O . LYS A 1 70 ? -11.838 8.986 -7.901 1.00 90.31 70 LYS A O 1
ATOM 503 N N . THR A 1 71 ? -11.180 7.122 -8.988 1.00 93.00 71 THR A N 1
ATOM 504 C CA . THR A 1 71 ? -12.373 6.311 -8.715 1.00 93.00 71 THR A CA 1
ATOM 505 C C . THR A 1 71 ? -11.959 4.906 -8.259 1.00 93.00 71 THR A C 1
ATOM 507 O O . THR A 1 71 ? -12.009 3.972 -9.061 1.00 93.00 71 THR A O 1
ATOM 510 N N . PRO A 1 72 ? -11.544 4.717 -6.993 1.00 91.12 72 PRO A N 1
ATOM 511 C CA . PRO A 1 72 ? -11.025 3.431 -6.508 1.00 91.12 72 PRO A CA 1
ATOM 512 C C . PRO A 1 72 ? -11.974 2.241 -6.699 1.00 91.12 72 PRO A C 1
ATOM 514 O O . PRO A 1 72 ? -11.549 1.123 -6.956 1.00 91.12 72 PRO A O 1
ATOM 517 N N . SER A 1 73 ? -13.287 2.477 -6.646 1.00 93.00 73 SER A N 1
ATOM 518 C CA . SER A 1 73 ? -14.302 1.438 -6.860 1.00 93.00 73 SER A CA 1
ATOM 519 C C . SER A 1 73 ? -14.376 0.910 -8.297 1.00 93.00 73 SER A C 1
ATOM 521 O O . SER A 1 73 ? -15.030 -0.103 -8.527 1.00 93.00 73 SER A O 1
ATOM 523 N N . SER A 1 74 ? -13.736 1.574 -9.266 1.00 93.31 74 SER A N 1
ATOM 524 C CA . SER A 1 74 ? -13.739 1.141 -10.671 1.00 93.31 74 SER A CA 1
ATOM 525 C C . SER A 1 74 ? -12.797 -0.034 -10.956 1.00 93.31 74 SER A C 1
ATOM 527 O O . SER A 1 74 ? -12.984 -0.722 -11.958 1.00 93.31 74 SER A O 1
ATOM 529 N N . LEU A 1 75 ? -11.822 -0.294 -10.076 1.00 90.38 75 LEU A N 1
ATOM 530 C CA . LEU A 1 75 ? -10.851 -1.377 -10.213 1.00 90.38 75 LEU A CA 1
ATOM 531 C C . LEU A 1 75 ? -10.563 -1.999 -8.842 1.00 90.38 75 LEU A C 1
ATOM 533 O O . LEU A 1 75 ? -9.665 -1.575 -8.123 1.00 90.38 75 LEU A O 1
ATOM 537 N N . VAL A 1 76 ? -11.334 -3.026 -8.481 1.00 94.88 76 VAL A N 1
ATOM 538 C CA . VAL A 1 76 ? -11.167 -3.745 -7.210 1.00 94.88 76 VAL A CA 1
ATOM 539 C C . VAL A 1 76 ? -10.381 -5.026 -7.460 1.00 94.88 76 VAL A C 1
ATOM 541 O O . VAL A 1 76 ? -10.935 -6.045 -7.868 1.00 94.88 76 VAL A O 1
ATOM 544 N N . THR A 1 77 ? -9.074 -4.960 -7.221 1.00 94.81 77 THR A N 1
ATOM 545 C CA . THR A 1 77 ? -8.151 -6.096 -7.313 1.00 94.81 77 THR A CA 1
ATOM 546 C C . THR A 1 77 ? -7.181 -6.087 -6.136 1.00 94.81 77 THR A C 1
ATOM 548 O O . THR A 1 77 ? -6.890 -5.050 -5.547 1.00 94.81 77 THR A O 1
ATOM 551 N N . ASN A 1 78 ? -6.685 -7.264 -5.787 1.00 95.81 78 ASN A N 1
ATOM 552 C CA . ASN A 1 78 ? -5.718 -7.526 -4.726 1.00 95.81 78 ASN A CA 1
ATOM 553 C C . ASN A 1 78 ? -4.326 -7.900 -5.267 1.00 95.81 78 ASN A C 1
ATOM 555 O O . ASN A 1 78 ? -3.369 -7.945 -4.495 1.00 95.81 78 ASN A O 1
ATOM 559 N N . ASP A 1 79 ? -4.195 -8.114 -6.579 1.00 96.31 79 ASP A N 1
ATOM 560 C CA . ASP A 1 79 ? -2.913 -8.219 -7.278 1.00 96.31 79 ASP A CA 1
ATOM 561 C C . ASP A 1 79 ? -2.783 -7.067 -8.282 1.00 96.31 79 ASP A C 1
ATOM 563 O O . ASP A 1 79 ? -3.593 -6.942 -9.204 1.00 96.31 79 ASP A O 1
ATOM 567 N N . ILE A 1 80 ? -1.773 -6.218 -8.072 1.00 95.44 80 ILE A N 1
ATOM 568 C CA . ILE A 1 80 ? -1.498 -5.011 -8.870 1.00 95.44 80 ILE A CA 1
ATOM 569 C C . ILE A 1 80 ? -0.169 -5.099 -9.638 1.00 95.44 80 ILE A C 1
ATOM 571 O O . ILE A 1 80 ? 0.320 -4.095 -10.148 1.00 95.44 80 ILE A O 1
ATOM 575 N N . ARG A 1 81 ? 0.445 -6.289 -9.729 1.00 95.56 81 ARG A N 1
ATOM 576 C CA . ARG A 1 81 ? 1.763 -6.460 -10.373 1.00 95.56 81 ARG A CA 1
ATOM 577 C C . ARG A 1 81 ? 1.719 -6.284 -11.894 1.00 95.56 81 ARG A C 1
ATOM 579 O O . ARG A 1 81 ? 2.697 -5.820 -12.476 1.00 95.56 81 ARG A O 1
ATOM 586 N N . SER A 1 82 ? 0.599 -6.642 -12.531 1.00 92.94 82 SER A N 1
ATOM 587 C CA . SER A 1 82 ? 0.462 -6.673 -13.996 1.00 92.94 82 SER A CA 1
ATOM 588 C C . SER A 1 82 ? 1.641 -7.427 -14.650 1.00 92.94 82 SER A C 1
ATOM 590 O O . SER A 1 82 ? 2.009 -8.519 -14.217 1.00 92.94 82 SER A O 1
ATOM 592 N N . ASP A 1 83 ? 2.249 -6.833 -15.670 1.00 94.56 83 ASP A N 1
ATOM 593 C CA . ASP A 1 83 ? 3.428 -7.243 -16.426 1.00 94.56 83 ASP A CA 1
ATOM 594 C C . ASP A 1 83 ? 4.722 -6.559 -15.937 1.00 94.56 83 ASP A C 1
ATOM 596 O O . ASP A 1 83 ? 5.765 -6.645 -16.591 1.00 94.56 83 ASP A O 1
ATOM 600 N N . ARG A 1 84 ? 4.685 -5.865 -14.788 1.00 97.25 84 ARG A N 1
ATOM 601 C CA . ARG A 1 84 ? 5.830 -5.094 -14.287 1.00 97.25 84 ARG A CA 1
ATOM 602 C C . ARG A 1 84 ? 6.893 -6.010 -13.660 1.00 97.25 84 ARG A C 1
ATOM 604 O O . ARG A 1 84 ? 6.569 -6.818 -12.787 1.00 97.25 84 ARG A O 1
ATOM 611 N N . PRO A 1 85 ? 8.182 -5.871 -14.030 1.00 97.12 85 PRO A N 1
ATOM 612 C CA . PRO A 1 85 ? 9.265 -6.605 -13.381 1.00 97.12 85 PRO A CA 1
ATOM 613 C C . PRO A 1 85 ? 9.555 -6.042 -11.981 1.00 97.12 85 PRO A C 1
ATOM 615 O O . PRO A 1 85 ? 9.545 -4.829 -11.772 1.00 97.12 85 PRO A O 1
ATOM 618 N N . GLY A 1 86 ? 9.895 -6.913 -11.029 1.00 96.56 86 GLY A N 1
ATOM 619 C CA . GLY A 1 86 ? 10.244 -6.501 -9.670 1.00 96.56 86 GLY A CA 1
ATOM 620 C C . GLY A 1 86 ? 10.402 -7.668 -8.699 1.00 96.56 86 GLY A C 1
ATOM 621 O O . GLY A 1 86 ? 10.346 -8.835 -9.089 1.00 96.56 86 GLY A O 1
ATOM 622 N N . VAL A 1 87 ? 10.596 -7.341 -7.421 1.00 97.88 87 VAL A N 1
ATOM 623 C CA . VAL A 1 87 ? 10.571 -8.314 -6.321 1.00 97.88 87 VAL A CA 1
ATOM 624 C C . VAL A 1 87 ? 9.142 -8.385 -5.773 1.00 97.88 87 VAL A C 1
ATOM 626 O O . VAL A 1 87 ? 8.591 -7.336 -5.439 1.00 97.88 87 VAL A O 1
ATOM 629 N N . PRO A 1 88 ? 8.523 -9.575 -5.662 1.00 96.62 88 PRO A N 1
ATOM 630 C CA . PRO A 1 88 ? 7.182 -9.698 -5.097 1.00 96.62 88 PRO A CA 1
ATOM 631 C C . PRO A 1 88 ? 7.104 -9.166 -3.659 1.00 96.62 88 PRO A C 1
ATOM 633 O O . PRO A 1 88 ? 7.896 -9.563 -2.804 1.00 96.62 88 PRO A O 1
ATOM 636 N N . LEU A 1 89 ? 6.116 -8.310 -3.389 1.00 97.50 89 LEU A N 1
ATOM 637 C CA . LEU A 1 89 ? 5.800 -7.791 -2.060 1.00 97.50 89 LEU A CA 1
ATOM 638 C C . LEU A 1 89 ? 4.347 -8.120 -1.716 1.00 97.50 89 LEU A C 1
ATOM 640 O O . LEU A 1 89 ? 3.428 -7.710 -2.420 1.00 97.50 89 LEU A O 1
ATOM 644 N N . THR A 1 90 ? 4.145 -8.816 -0.600 1.00 97.88 90 THR A N 1
ATOM 645 C CA . THR A 1 90 ? 2.813 -9.042 -0.032 1.00 97.88 90 THR A CA 1
ATOM 646 C C . THR A 1 90 ? 2.553 -8.007 1.054 1.00 97.88 90 THR A C 1
ATOM 648 O O . THR A 1 90 ? 3.256 -7.981 2.064 1.00 97.88 90 THR A O 1
ATOM 651 N N . ILE A 1 91 ? 1.527 -7.174 0.872 1.00 97.69 91 ILE A N 1
ATOM 652 C CA . ILE A 1 91 ? 1.113 -6.164 1.852 1.00 97.69 91 ILE A CA 1
ATOM 653 C C . ILE A 1 91 ? -0.159 -6.647 2.549 1.00 97.69 91 ILE A C 1
ATOM 655 O O . ILE A 1 91 ? -1.145 -6.985 1.897 1.00 97.69 91 ILE A O 1
ATOM 659 N N . ARG A 1 92 ? -0.154 -6.652 3.886 1.00 97.19 92 ARG A N 1
ATOM 660 C CA . ARG A 1 92 ? -1.345 -6.915 4.700 1.00 97.19 92 ARG A CA 1
ATOM 661 C C . ARG A 1 92 ? -1.667 -5.681 5.533 1.00 97.19 92 ARG A C 1
ATOM 663 O O . ARG A 1 92 ? -0.900 -5.335 6.426 1.00 97.19 92 ARG A O 1
ATOM 670 N N . ILE A 1 93 ? -2.799 -5.047 5.241 1.00 96.31 93 ILE A N 1
ATOM 671 C CA . ILE A 1 93 ? -3.284 -3.861 5.951 1.00 96.31 93 ILE A CA 1
ATOM 672 C C . ILE A 1 93 ? -4.504 -4.256 6.782 1.00 96.31 93 ILE A C 1
ATOM 674 O O . ILE A 1 93 ? -5.450 -4.840 6.257 1.00 96.31 93 ILE A O 1
ATOM 678 N N . THR A 1 94 ? -4.482 -3.922 8.069 1.00 95.88 94 THR A N 1
ATOM 679 C CA . THR A 1 94 ? -5.634 -4.063 8.965 1.00 95.88 94 THR A CA 1
ATOM 680 C C . THR A 1 94 ? -6.180 -2.674 9.260 1.00 95.88 94 THR A C 1
ATOM 682 O O . THR A 1 94 ? -5.429 -1.802 9.694 1.00 95.88 94 THR A O 1
ATOM 685 N N . ILE A 1 95 ? -7.474 -2.465 9.020 1.00 96.94 95 ILE A N 1
ATOM 686 C CA . ILE A 1 95 ? -8.146 -1.198 9.312 1.00 96.94 95 ILE A CA 1
ATOM 687 C C . ILE A 1 95 ? -8.996 -1.373 10.565 1.00 96.94 95 ILE A C 1
ATOM 689 O O . ILE A 1 95 ? -9.900 -2.209 10.594 1.00 96.94 95 ILE A O 1
ATOM 693 N N . ASN A 1 96 ? -8.730 -0.554 11.580 1.00 96.38 96 ASN A N 1
ATOM 694 C CA . ASN A 1 96 ? -9.471 -0.542 12.838 1.00 96.38 96 ASN A CA 1
ATOM 695 C C . ASN A 1 96 ? -10.224 0.783 12.985 1.00 96.38 96 ASN A C 1
ATOM 697 O O . ASN A 1 96 ? -9.795 1.823 12.483 1.00 96.38 96 ASN A O 1
ATOM 701 N N . ASN A 1 97 ? -11.342 0.758 13.705 1.00 94.81 97 ASN A N 1
ATOM 702 C CA . ASN A 1 97 ? -12.144 1.939 13.988 1.00 94.81 97 ASN A CA 1
ATOM 703 C C . ASN A 1 97 ? -11.871 2.453 15.409 1.00 94.81 97 ASN A C 1
ATOM 705 O O . ASN A 1 97 ? -12.367 1.899 16.391 1.00 94.81 97 ASN A O 1
ATOM 709 N N . SER A 1 98 ? -11.140 3.564 15.517 1.00 92.88 98 SER A N 1
ATOM 710 C CA . SER A 1 98 ? -10.837 4.221 16.798 1.00 92.88 98 SER A CA 1
ATOM 711 C C . SER A 1 98 ? -12.073 4.724 17.552 1.00 92.88 98 SER A C 1
ATOM 713 O O . SER A 1 98 ? -12.011 4.922 18.762 1.00 92.88 98 SER A O 1
ATOM 715 N N . LYS A 1 99 ? -13.212 4.895 16.868 1.00 92.38 99 LYS A N 1
ATOM 716 C CA . LYS A 1 99 ? -14.496 5.288 17.471 1.00 92.38 99 LYS A CA 1
ATOM 717 C C . LYS A 1 99 ? -15.350 4.095 17.911 1.00 92.38 99 LYS A C 1
ATOM 719 O O . LYS A 1 99 ? -16.443 4.303 18.425 1.00 92.38 99 LYS A O 1
ATOM 724 N N . ASN A 1 100 ? -14.888 2.865 17.686 1.00 92.81 100 ASN A N 1
ATOM 725 C CA . ASN A 1 100 ? -15.609 1.639 18.028 1.00 92.81 100 ASN A CA 1
ATOM 726 C C . ASN A 1 100 ? -14.679 0.638 18.726 1.00 92.81 100 ASN A C 1
ATOM 728 O O . ASN A 1 100 ? -14.460 -0.463 18.226 1.00 92.81 100 ASN A O 1
ATOM 732 N N . SER A 1 101 ? -14.072 1.060 19.840 1.00 92.94 101 SER A N 1
ATOM 733 C CA . SER A 1 101 ? -13.180 0.223 20.661 1.00 92.94 101 SER A CA 1
ATOM 734 C C . SER A 1 101 ? -12.093 -0.494 19.852 1.00 92.94 101 SER A C 1
ATOM 736 O O . SER A 1 101 ? -11.777 -1.649 20.113 1.00 92.94 101 SER A O 1
ATOM 738 N N . CYS A 1 102 ? -11.580 0.168 18.809 1.00 94.25 102 CYS A N 1
ATOM 739 C CA . CYS A 1 102 ? -10.552 -0.367 17.919 1.00 94.25 102 CYS A CA 1
ATOM 740 C C . CYS A 1 102 ? -10.920 -1.686 17.227 1.00 94.25 102 CYS A C 1
ATOM 742 O O . CYS A 1 102 ? -10.037 -2.392 16.739 1.00 94.25 102 CYS A O 1
ATOM 744 N N . ALA A 1 103 ? -12.218 -1.978 17.110 1.00 94.62 103 ALA A N 1
ATOM 745 C CA . ALA A 1 103 ? -12.726 -3.099 16.338 1.00 94.62 103 ALA A CA 1
ATOM 746 C C . ALA A 1 103 ? -12.343 -2.971 14.856 1.00 94.62 103 ALA A C 1
ATOM 748 O O . ALA A 1 103 ? -12.241 -1.863 14.316 1.00 94.62 103 ALA A O 1
ATOM 749 N N . ALA A 1 104 ? -12.166 -4.112 14.188 1.00 95.25 104 ALA A N 1
ATOM 750 C CA . ALA A 1 104 ? -11.905 -4.161 12.754 1.00 95.25 104 ALA A CA 1
ATOM 751 C C . ALA A 1 104 ? -13.034 -3.474 11.963 1.00 95.25 104 ALA A C 1
ATOM 753 O O . ALA A 1 104 ? -14.221 -3.699 12.219 1.00 95.25 104 ALA A O 1
ATOM 754 N N . LEU A 1 105 ? -12.666 -2.637 10.995 1.00 96.38 105 LEU A N 1
ATOM 755 C CA . LEU A 1 105 ? -13.608 -1.939 10.128 1.00 96.38 105 LEU A CA 1
ATOM 756 C C . LEU A 1 105 ? -13.947 -2.810 8.912 1.00 96.38 105 LEU A C 1
ATOM 758 O O . LEU A 1 105 ? -13.112 -3.030 8.037 1.00 96.38 105 LEU A O 1
ATOM 762 N N . ALA A 1 106 ? -15.191 -3.283 8.843 1.00 96.06 106 ALA A N 1
ATOM 763 C CA . ALA A 1 106 ? -15.692 -4.028 7.693 1.00 96.06 106 ALA A CA 1
ATOM 764 C C . ALA A 1 106 ? -16.031 -3.099 6.513 1.00 96.06 106 ALA A C 1
ATOM 766 O O . ALA A 1 106 ? -16.494 -1.977 6.707 1.00 96.06 106 ALA A O 1
ATOM 767 N N . GLY A 1 107 ? -15.836 -3.588 5.283 1.00 93.69 107 GLY A N 1
ATOM 768 C CA . GLY A 1 107 ? -16.257 -2.898 4.056 1.00 93.69 107 GLY A CA 1
ATOM 769 C C . GLY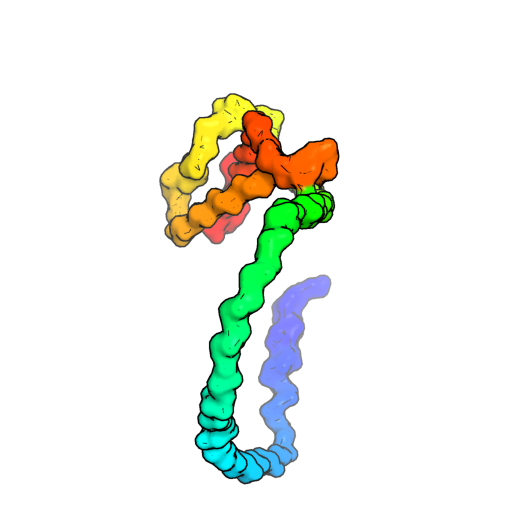 A 1 107 ? -15.409 -1.687 3.647 1.00 93.69 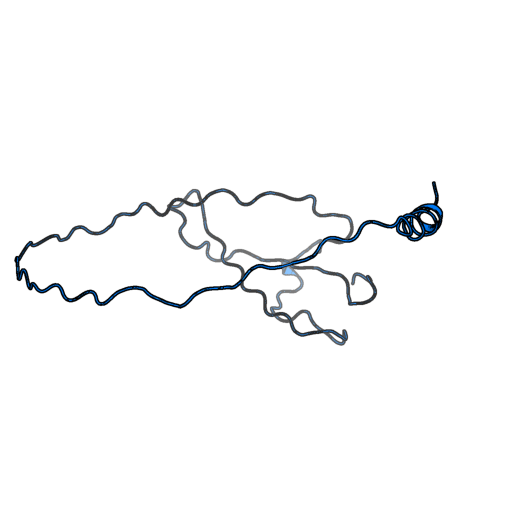107 GLY A C 1
ATOM 770 O O . GLY A 1 107 ? -15.808 -0.953 2.747 1.00 93.69 107 GLY A O 1
ATOM 771 N N . ALA A 1 108 ? -14.254 -1.463 4.279 1.00 95.31 108 ALA A N 1
ATOM 772 C CA . ALA A 1 108 ? -13.328 -0.415 3.862 1.00 95.31 108 ALA A CA 1
ATOM 773 C C . ALA A 1 108 ? -12.748 -0.716 2.467 1.00 95.31 108 ALA A C 1
ATOM 775 O O . ALA A 1 108 ? -12.290 -1.829 2.209 1.00 95.31 108 ALA A O 1
ATOM 776 N N . ILE A 1 109 ? -12.729 0.291 1.589 1.00 95.25 109 ILE A N 1
ATOM 777 C CA . ILE A 1 109 ? -11.985 0.233 0.327 1.00 95.25 109 ILE A CA 1
ATOM 778 C C . ILE A 1 109 ? -10.552 0.681 0.611 1.00 95.25 109 ILE A C 1
ATOM 780 O O . ILE A 1 109 ? -10.335 1.768 1.145 1.00 95.25 109 ILE A O 1
ATOM 784 N N . VAL A 1 110 ? -9.589 -0.164 0.249 1.00 95.50 110 VAL A N 1
ATOM 785 C CA . VAL A 1 110 ? -8.157 0.126 0.339 1.00 95.50 110 VAL A CA 1
ATOM 786 C C . VAL A 1 110 ? -7.628 0.290 -1.080 1.00 95.50 110 VAL A C 1
ATOM 788 O O . VAL A 1 110 ? -7.625 -0.668 -1.846 1.00 95.50 110 VAL A O 1
ATOM 791 N N . ASP A 1 111 ? -7.211 1.508 -1.417 1.00 95.25 111 ASP A N 1
ATOM 792 C CA . ASP A 1 111 ? -6.633 1.859 -2.715 1.00 95.25 111 ASP A CA 1
ATOM 793 C C . ASP A 1 111 ? -5.124 2.066 -2.563 1.00 95.25 111 ASP A C 1
ATOM 795 O O . ASP A 1 111 ? -4.686 2.848 -1.716 1.00 95.25 111 ASP A O 1
ATOM 799 N N . ILE A 1 112 ? -4.333 1.334 -3.348 1.00 95.06 112 ILE A N 1
ATOM 800 C CA . ILE A 1 112 ? -2.868 1.369 -3.309 1.00 95.06 112 ILE A CA 1
ATOM 801 C C . ILE A 1 112 ? -2.369 1.626 -4.726 1.00 95.06 112 ILE A C 1
ATOM 803 O O . ILE A 1 112 ? -2.672 0.866 -5.642 1.00 95.06 112 ILE A O 1
ATOM 807 N N . TRP A 1 113 ? -1.542 2.656 -4.884 1.00 94.31 113 TRP A N 1
ATOM 808 C CA . TRP A 1 113 ? -0.834 2.959 -6.124 1.00 94.31 113 TRP A CA 1
ATOM 809 C C . TRP A 1 113 ? 0.653 3.164 -5.835 1.00 94.31 113 TRP A C 1
ATOM 811 O O . TRP A 1 113 ? 1.038 3.670 -4.778 1.00 94.31 113 TRP A O 1
ATOM 821 N N . HIS A 1 114 ? 1.507 2.762 -6.772 1.00 95.81 114 HIS A N 1
ATOM 822 C CA . HIS A 1 114 ? 2.949 2.966 -6.683 1.00 95.81 114 HIS A CA 1
ATOM 823 C C . HIS A 1 114 ? 3.569 3.026 -8.081 1.00 95.81 114 HIS A C 1
ATOM 825 O O . HIS A 1 114 ? 2.944 2.623 -9.063 1.00 95.81 114 HIS A O 1
ATOM 831 N N . CYS A 1 115 ? 4.799 3.529 -8.177 1.00 96.19 115 CYS A N 1
ATOM 832 C CA . CYS A 1 115 ? 5.561 3.453 -9.416 1.00 96.19 115 CYS A CA 1
ATOM 833 C C . CYS A 1 115 ? 6.209 2.083 -9.606 1.00 96.19 115 CYS A C 1
ATOM 835 O O . CYS A 1 115 ? 6.526 1.390 -8.636 1.00 96.19 115 CYS A O 1
ATOM 837 N N . ASP A 1 116 ? 6.480 1.719 -10.852 1.00 97.19 116 ASP A N 1
ATOM 838 C CA . ASP A 1 116 ? 7.336 0.574 -11.146 1.00 97.19 116 ASP A CA 1
ATOM 839 C C . ASP A 1 116 ? 8.801 0.809 -10.714 1.00 97.19 116 ASP A C 1
ATOM 841 O O . ASP A 1 116 ? 9.161 1.845 -10.141 1.00 97.19 116 ASP A O 1
ATOM 845 N N . LYS A 1 117 ? 9.667 -0.176 -10.989 1.00 97.06 117 LYS A N 1
ATOM 846 C CA . LYS A 1 117 ? 11.089 -0.135 -10.615 1.00 97.06 117 LYS A CA 1
ATOM 847 C C . LYS A 1 117 ? 11.867 1.053 -11.204 1.00 97.06 117 LYS A C 1
ATOM 849 O O . LYS A 1 117 ? 12.918 1.391 -10.665 1.00 97.06 117 LYS A O 1
ATOM 854 N N . ASP A 1 118 ? 11.389 1.643 -12.302 1.00 96.75 118 ASP A N 1
ATOM 855 C CA . ASP A 1 118 ? 12.046 2.756 -12.996 1.00 96.75 118 ASP A CA 1
ATOM 856 C C . ASP A 1 118 ? 11.427 4.114 -12.616 1.00 96.75 118 ASP A C 1
ATOM 858 O O . ASP A 1 118 ? 11.948 5.162 -13.001 1.00 96.75 118 ASP A O 1
ATOM 862 N N . GLY A 1 119 ? 10.355 4.112 -11.817 1.00 96.69 119 GLY A N 1
ATOM 863 C CA . GLY A 1 119 ? 9.698 5.321 -11.325 1.00 96.69 119 GLY A CA 1
ATOM 864 C C . GLY A 1 119 ? 8.481 5.761 -12.141 1.00 96.69 119 GLY A C 1
ATOM 865 O O . GLY A 1 119 ? 7.981 6.866 -11.915 1.00 96.69 119 GLY A O 1
ATOM 866 N N . TYR A 1 120 ? 7.972 4.928 -13.053 1.00 95.50 120 TYR A N 1
ATOM 867 C CA . TYR A 1 120 ? 6.783 5.257 -13.842 1.00 95.50 120 TYR A CA 1
ATOM 868 C C . TYR A 1 120 ? 5.491 4.888 -13.106 1.00 95.50 120 TYR A C 1
ATOM 870 O O . TYR A 1 120 ? 5.346 3.776 -12.601 1.00 95.50 120 TYR A O 1
ATOM 878 N N . TYR A 1 121 ? 4.549 5.831 -13.061 1.00 94.06 121 TYR A N 1
ATOM 879 C CA . TYR A 1 121 ? 3.186 5.625 -12.562 1.00 94.06 121 TYR A CA 1
ATOM 880 C C . TYR A 1 121 ? 2.259 5.217 -13.716 1.00 94.06 121 TYR A C 1
ATOM 882 O O . TYR A 1 121 ? 2.512 5.584 -14.866 1.00 94.06 121 TYR A O 1
ATOM 890 N N . SER A 1 122 ? 1.226 4.431 -13.395 1.00 87.56 122 SER A N 1
ATOM 891 C CA . SER A 1 122 ? 0.197 3.979 -14.350 1.00 87.56 122 SER A CA 1
ATOM 892 C C . SER A 1 122 ? -0.835 5.063 -14.632 1.00 87.56 122 SER A C 1
ATOM 894 O O . SER A 1 122 ? -1.101 5.860 -13.703 1.00 87.56 122 SER A O 1
#

Organism: NCBI:txid1302690

InterPro domains:
  IPR015889 Intradiol ring-cleavage dioxygenase, core [G3DSA:2.60.130.10] (49-122)
  IPR015889 Intradiol ring-cleavage dioxygenase, core [SSF49482] (47-122)